Protein AF-A0AAJ1UIA9-F1 (afdb_monomer_lite)

Structure (mmCIF, N/CA/C/O backbone):
data_AF-A0AAJ1UIA9-F1
#
_entry.id   AF-A0AAJ1UIA9-F1
#
loop_
_atom_site.group_PDB
_atom_site.id
_atom_site.type_symbol
_atom_site.label_atom_id
_atom_site.label_alt_id
_atom_site.label_comp_id
_atom_site.label_asym_id
_atom_site.label_entity_id
_atom_site.label_seq_id
_atom_site.pdbx_PDB_ins_code
_atom_site.Cartn_x
_atom_site.Cartn_y
_atom_site.Cartn_z
_atom_site.occupancy
_atom_site.B_iso_or_equiv
_atom_site.auth_seq_id
_atom_site.auth_comp_id
_atom_site.auth_asym_id
_atom_site.auth_atom_id
_atom_site.pdbx_PDB_model_num
ATOM 1 N N . MET A 1 1 ? -14.302 49.210 20.201 1.00 39.09 1 MET A N 1
ATOM 2 C CA . MET A 1 1 ? -14.579 47.758 20.267 1.00 39.09 1 MET A CA 1
ATOM 3 C C . MET A 1 1 ? -14.088 47.122 18.977 1.00 39.09 1 MET A C 1
ATOM 5 O O . MET A 1 1 ? -14.603 47.464 17.924 1.00 39.09 1 MET A O 1
ATOM 9 N N . LYS A 1 2 ? -13.048 46.283 19.035 1.00 41.09 2 LYS A N 1
ATOM 10 C CA . LYS A 1 2 ? -12.637 45.437 17.904 1.00 41.09 2 LYS A CA 1
ATOM 11 C C . LYS A 1 2 ? -13.451 44.145 17.994 1.00 41.09 2 LYS A C 1
ATOM 13 O O . LYS A 1 2 ? -13.506 43.567 19.075 1.00 41.09 2 LYS A O 1
ATOM 18 N N . GLY A 1 3 ? -14.117 43.753 16.910 1.00 44.09 3 GLY A N 1
ATOM 19 C CA . GLY A 1 3 ? -14.928 42.538 16.866 1.00 44.09 3 GLY A CA 1
ATOM 20 C C . GLY A 1 3 ? -14.068 41.310 17.142 1.00 44.09 3 GLY A C 1
ATOM 21 O O . GLY A 1 3 ? -13.099 41.055 16.431 1.00 44.09 3 GLY A O 1
ATOM 22 N N . THR A 1 4 ? -14.398 40.572 18.193 1.00 52.78 4 THR A N 1
ATOM 23 C CA . THR A 1 4 ? -13.901 39.215 18.397 1.00 52.78 4 THR A CA 1
ATOM 24 C C . THR A 1 4 ? -14.541 38.321 17.332 1.00 52.78 4 THR A C 1
ATOM 26 O O . THR A 1 4 ? -15.770 38.306 17.229 1.00 52.78 4 THR A O 1
ATOM 29 N N . PRO A 1 5 ? -13.769 37.596 16.504 1.00 53.41 5 PRO A N 1
ATOM 30 C CA . PRO A 1 5 ? -14.358 36.585 15.636 1.00 53.41 5 PRO A CA 1
ATOM 31 C C . PRO A 1 5 ? -15.063 35.533 16.510 1.00 53.41 5 PRO A C 1
ATOM 33 O O . PRO A 1 5 ? -14.512 35.093 17.515 1.00 53.41 5 PRO A O 1
ATOM 36 N N . GLN A 1 6 ? -16.294 35.151 16.152 1.00 57.66 6 GLN A N 1
ATOM 37 C CA . GLN A 1 6 ? -17.086 34.141 16.883 1.00 57.66 6 GLN A CA 1
ATOM 38 C C . GLN A 1 6 ? -16.485 32.730 16.833 1.00 57.66 6 GLN A C 1
ATOM 40 O O . GLN A 1 6 ? -16.885 31.853 17.593 1.00 57.66 6 GLN A O 1
ATOM 45 N N . TRP A 1 7 ? -15.516 32.509 15.955 1.00 56.03 7 TRP A N 1
ATOM 46 C CA . TRP A 1 7 ? -14.756 31.277 15.877 1.00 56.03 7 TRP A CA 1
ATOM 47 C C . TRP A 1 7 ? -13.524 31.479 16.762 1.00 56.03 7 TRP A C 1
ATOM 49 O O . TRP A 1 7 ? -12.655 32.287 16.430 1.00 56.03 7 TRP A O 1
ATOM 59 N N . GLY A 1 8 ? -13.474 30.803 17.916 1.00 50.00 8 GLY A N 1
ATOM 60 C CA . GLY A 1 8 ? -12.266 30.726 18.748 1.00 50.00 8 GLY A CA 1
ATOM 61 C C . GLY A 1 8 ? -11.057 30.216 17.942 1.00 50.00 8 GLY A C 1
ATOM 62 O O . GLY A 1 8 ? -11.205 29.894 16.763 1.00 50.00 8 GLY A O 1
ATOM 63 N N . PRO A 1 9 ? -9.848 30.145 18.522 1.00 47.56 9 PRO A N 1
ATOM 64 C CA . PRO A 1 9 ? -8.630 29.842 17.771 1.00 47.56 9 PRO A CA 1
ATOM 65 C C . PRO A 1 9 ? -8.712 28.484 17.044 1.00 47.56 9 PRO A C 1
ATOM 67 O O . PRO A 1 9 ? -8.433 27.439 17.611 1.00 47.56 9 PRO A O 1
ATOM 70 N N . GLY A 1 10 ? -9.113 28.515 15.772 1.00 49.88 10 GLY A N 1
ATOM 71 C CA . GLY A 1 10 ? -8.239 28.259 14.630 1.00 49.88 10 GLY A CA 1
ATOM 72 C C . GLY A 1 10 ? -7.689 26.850 14.422 1.00 49.88 10 GLY A C 1
ATOM 73 O O . GLY A 1 10 ? -6.824 26.703 13.563 1.00 49.88 10 GLY A O 1
ATOM 74 N N . VAL A 1 11 ? -8.145 25.825 15.138 1.00 54.22 11 VAL A N 1
ATOM 75 C CA . VAL A 1 11 ? -7.715 24.448 14.861 1.00 54.22 11 VAL A CA 1
ATOM 76 C C . VAL A 1 11 ? -8.770 23.775 13.994 1.00 54.22 11 VAL A C 1
ATOM 78 O O . VAL A 1 11 ? -9.837 23.392 14.464 1.00 54.22 11 VAL A O 1
ATOM 81 N N . TRP A 1 12 ? -8.475 23.631 12.701 1.00 52.94 12 TRP A N 1
ATOM 82 C CA . TRP A 1 12 ? -9.100 22.583 11.901 1.00 52.94 12 TRP A CA 1
ATOM 83 C C . TRP A 1 12 ? -8.677 21.253 12.520 1.00 52.94 12 TRP A C 1
ATOM 85 O O . TRP A 1 12 ? -7.616 20.719 12.198 1.00 52.94 12 TRP A O 1
ATOM 95 N N . GLU A 1 13 ? -9.460 20.750 13.471 1.00 58.31 13 GLU A N 1
ATOM 96 C CA . GLU A 1 13 ? -9.272 19.402 13.984 1.00 58.31 13 GLU A CA 1
ATOM 97 C C . GLU A 1 13 ? -9.609 18.446 12.845 1.00 58.31 13 GLU A C 1
ATOM 99 O O . GLU A 1 13 ? -10.773 18.203 12.529 1.00 58.31 13 GLU A O 1
ATOM 104 N N . ILE A 1 14 ? -8.571 17.953 12.167 1.00 63.50 14 ILE A N 1
ATOM 105 C CA . ILE A 1 14 ? -8.710 16.868 11.205 1.00 63.50 14 ILE A CA 1
ATOM 106 C C . ILE A 1 14 ? -9.244 15.675 12.003 1.00 63.50 14 ILE A C 1
ATOM 108 O O . ILE A 1 14 ? -8.537 15.188 12.889 1.00 63.50 14 ILE A O 1
ATOM 112 N N . PRO A 1 15 ? -10.469 15.189 11.725 1.00 74.06 15 PRO A N 1
ATOM 113 C CA . PRO A 1 15 ? -11.036 14.101 12.500 1.00 74.06 15 PRO A CA 1
ATOM 114 C C . PRO A 1 15 ? -10.106 12.896 12.451 1.00 74.06 15 PRO A C 1
ATOM 116 O O . PRO A 1 15 ? -9.595 12.557 11.382 1.00 74.0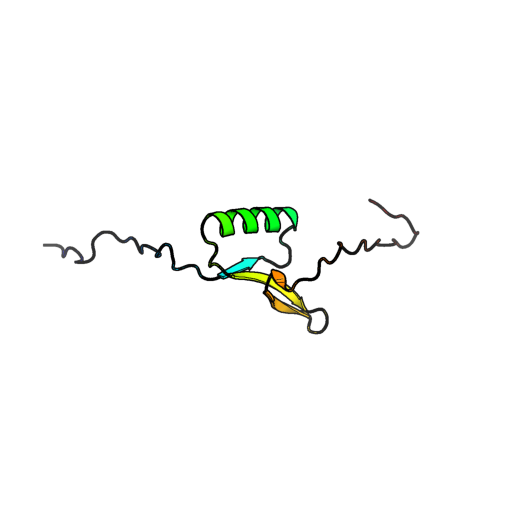6 15 PRO A O 1
ATOM 119 N N . GLU A 1 16 ? -9.939 12.193 13.566 1.00 70.19 16 GLU A N 1
ATOM 120 C CA . GLU A 1 16 ? -9.060 11.018 13.639 1.00 70.19 16 GLU A CA 1
ATOM 121 C C . GLU A 1 16 ? -9.393 9.984 12.542 1.00 70.19 16 GLU A C 1
ATOM 123 O O . GLU A 1 16 ? -8.519 9.347 11.956 1.00 70.19 16 GLU A O 1
ATOM 128 N N . LYS A 1 17 ? -10.676 9.885 12.168 1.00 78.44 17 LYS A N 1
ATOM 129 C CA . LYS A 1 17 ? -11.214 8.976 11.140 1.00 78.44 17 LYS A CA 1
ATOM 130 C C . LYS A 1 17 ? -11.298 9.562 9.726 1.00 78.44 17 LYS A C 1
ATOM 132 O O . LYS A 1 17 ? -11.940 8.952 8.865 1.00 78.44 17 LYS A O 1
ATOM 137 N N . SER A 1 18 ? -10.694 10.721 9.483 1.00 84.56 18 SER A N 1
ATOM 138 C CA . SER A 1 18 ? -10.712 11.403 8.180 1.00 84.56 18 SER A CA 1
ATOM 139 C C . SER A 1 18 ? -9.901 10.663 7.115 1.00 84.56 18 SER A C 1
ATOM 141 O O . SER A 1 18 ? -10.332 10.578 5.968 1.00 84.56 18 SER A O 1
ATOM 143 N N . ILE A 1 19 ? -8.773 10.059 7.500 1.00 85.12 19 ILE A N 1
ATOM 144 C CA . ILE A 1 19 ? -7.940 9.263 6.597 1.00 85.12 19 ILE A CA 1
ATOM 145 C C . ILE A 1 19 ? -8.623 7.916 6.341 1.00 85.12 19 ILE A C 1
ATOM 147 O O . ILE A 1 19 ? -8.914 7.161 7.278 1.00 85.12 19 ILE A O 1
ATOM 151 N N . LYS A 1 20 ? -8.880 7.633 5.059 1.00 89.62 20 LYS A N 1
ATOM 152 C CA . LYS A 1 20 ? -9.495 6.386 4.571 1.00 89.62 20 LYS A CA 1
ATOM 153 C C . LYS A 1 20 ? -8.528 5.503 3.795 1.00 89.62 20 LYS A C 1
ATOM 155 O O . LYS A 1 20 ? -8.655 4.281 3.839 1.00 89.62 20 LYS A O 1
ATOM 160 N N . GLU A 1 21 ? -7.573 6.110 3.098 1.00 91.56 21 GLU A N 1
ATOM 161 C CA . GLU A 1 21 ? -6.648 5.406 2.217 1.00 91.56 21 GLU A CA 1
ATOM 162 C C . GLU A 1 21 ? -5.233 5.971 2.362 1.00 91.56 21 GLU A C 1
ATOM 164 O O . GLU A 1 21 ? -5.053 7.173 2.562 1.00 91.56 21 GLU A O 1
ATOM 169 N N . VAL A 1 22 ? -4.235 5.097 2.245 1.00 91.50 22 VAL A N 1
ATOM 170 C CA . VAL A 1 22 ? -2.815 5.456 2.162 1.00 91.50 22 VAL A CA 1
ATOM 171 C C . VAL A 1 22 ? -2.251 4.842 0.889 1.00 91.50 22 VAL A C 1
ATOM 173 O O . VAL A 1 22 ? -2.406 3.644 0.651 1.00 91.50 22 VAL A O 1
ATOM 176 N N . ILE A 1 23 ? -1.595 5.669 0.075 1.00 93.19 23 ILE A N 1
ATOM 177 C CA . ILE A 1 23 ? -0.985 5.260 -1.191 1.00 93.19 23 ILE A CA 1
ATOM 178 C C . ILE A 1 23 ? 0.532 5.367 -1.042 1.00 93.19 23 ILE A C 1
ATOM 180 O O . ILE A 1 23 ? 1.070 6.460 -0.871 1.00 93.19 23 ILE A O 1
ATOM 184 N N . PHE A 1 24 ? 1.225 4.234 -1.107 1.00 92.00 24 PHE A N 1
ATOM 185 C CA . PHE A 1 24 ? 2.683 4.194 -1.145 1.00 92.00 24 PHE A CA 1
ATOM 186 C C . PHE A 1 24 ? 3.197 4.641 -2.513 1.00 92.00 24 PHE A C 1
ATOM 188 O O . PHE A 1 24 ? 2.601 4.343 -3.549 1.00 92.00 24 PHE A O 1
ATOM 195 N N . GLY A 1 25 ? 4.326 5.345 -2.525 1.00 87.81 25 GLY A N 1
ATOM 196 C CA . GLY A 1 25 ? 4.979 5.732 -3.769 1.00 87.81 25 GLY A CA 1
ATOM 197 C C . GLY A 1 25 ? 5.573 4.524 -4.498 1.00 87.81 25 GLY A C 1
ATOM 198 O O . GLY A 1 25 ? 5.931 3.516 -3.887 1.00 87.81 25 GLY A O 1
ATOM 199 N N . ALA A 1 26 ? 5.756 4.650 -5.813 1.00 84.38 26 ALA A N 1
ATOM 200 C CA . ALA A 1 26 ? 6.296 3.569 -6.645 1.00 84.38 26 ALA A CA 1
ATOM 201 C C . ALA A 1 26 ? 7.696 3.104 -6.229 1.00 84.38 26 ALA A C 1
ATOM 203 O O . ALA A 1 26 ? 8.025 1.930 -6.362 1.00 84.38 26 ALA A O 1
ATOM 204 N N . ARG A 1 27 ? 8.508 4.018 -5.686 1.00 83.81 27 ARG A N 1
ATOM 205 C CA . ARG A 1 27 ? 9.892 3.760 -5.266 1.00 83.81 27 ARG A CA 1
ATOM 206 C C . ARG A 1 27 ? 10.051 3.532 -3.763 1.00 83.81 27 ARG A C 1
ATOM 208 O O . ARG A 1 27 ? 11.173 3.560 -3.271 1.00 83.81 27 ARG A O 1
ATOM 215 N N . THR A 1 28 ? 8.961 3.364 -3.013 1.00 85.19 28 THR A N 1
ATOM 216 C CA . THR A 1 28 ? 9.066 3.070 -1.579 1.00 85.19 28 THR A CA 1
ATOM 217 C C . THR A 1 28 ? 9.758 1.711 -1.386 1.00 85.19 28 THR A C 1
ATOM 219 O O . THR A 1 28 ? 9.262 0.721 -1.933 1.00 85.19 28 THR A O 1
ATOM 222 N N . PRO A 1 29 ? 10.873 1.639 -0.627 1.00 87.81 29 PRO A N 1
ATOM 223 C CA . PRO A 1 29 ? 11.552 0.378 -0.329 1.00 87.81 29 PRO A CA 1
ATOM 224 C C . PRO A 1 29 ? 10.621 -0.617 0.365 1.00 87.81 29 PRO A C 1
ATOM 226 O O . PRO A 1 29 ? 9.773 -0.219 1.171 1.00 87.81 29 PRO A O 1
ATOM 229 N N . GLN A 1 30 ? 10.773 -1.907 0.067 1.00 85.69 30 GLN A N 1
ATOM 230 C CA . GLN A 1 30 ? 9.834 -2.933 0.524 1.00 85.69 30 GLN A CA 1
ATOM 231 C C . GLN A 1 30 ? 9.866 -3.101 2.051 1.00 85.69 30 GLN A C 1
ATOM 233 O O . GLN A 1 30 ? 8.824 -3.312 2.670 1.00 85.69 30 GLN A O 1
ATOM 238 N N . GLU A 1 31 ? 11.033 -2.958 2.673 1.00 89.50 31 GLU A N 1
ATOM 239 C CA . GLU A 1 31 ? 11.235 -3.046 4.122 1.00 89.50 31 GLU A CA 1
ATOM 240 C C . GLU A 1 31 ? 10.474 -1.928 4.839 1.00 89.50 31 GLU A C 1
ATOM 242 O O . GLU A 1 31 ? 9.705 -2.182 5.768 1.00 89.50 31 GLU A O 1
ATOM 247 N N . ILE A 1 32 ? 10.619 -0.697 4.336 1.00 90.38 32 ILE A N 1
ATOM 248 C CA . ILE A 1 32 ? 9.927 0.487 4.855 1.00 90.38 32 ILE A CA 1
ATOM 249 C C . ILE A 1 32 ? 8.417 0.347 4.644 1.00 90.38 32 ILE A C 1
ATOM 251 O O . ILE A 1 32 ? 7.635 0.609 5.557 1.00 90.38 32 ILE A O 1
ATOM 255 N N . GLN A 1 33 ? 7.990 -0.105 3.462 1.00 90.25 33 GLN A N 1
ATOM 256 C CA . GLN A 1 33 ? 6.580 -0.354 3.163 1.00 90.25 33 GLN A CA 1
ATOM 257 C C . GLN A 1 33 ? 5.978 -1.356 4.161 1.00 90.25 33 GLN A C 1
ATOM 259 O O . GLN A 1 33 ? 4.936 -1.073 4.748 1.00 90.25 33 GLN A O 1
ATOM 264 N N . LYS A 1 34 ? 6.646 -2.490 4.413 1.00 91.00 34 LYS A N 1
ATOM 265 C CA . LYS A 1 34 ? 6.198 -3.515 5.374 1.00 91.00 34 LYS A CA 1
ATOM 266 C C . LYS A 1 34 ? 6.102 -2.965 6.800 1.00 91.00 34 LYS A C 1
ATOM 268 O O . LYS A 1 34 ? 5.108 -3.213 7.485 1.00 91.00 34 LYS A O 1
ATOM 273 N N . GLU A 1 35 ? 7.091 -2.190 7.243 1.00 94.00 35 GLU A N 1
ATOM 274 C CA . GLU A 1 35 ? 7.069 -1.560 8.568 1.00 94.00 35 GLU A CA 1
ATOM 275 C C . GLU A 1 35 ? 5.892 -0.581 8.716 1.00 94.00 35 GLU A C 1
ATOM 277 O O . GLU A 1 35 ? 5.163 -0.618 9.713 1.00 94.00 35 GLU A O 1
ATOM 282 N N . LEU A 1 36 ? 5.671 0.265 7.706 1.00 92.25 36 LEU A N 1
ATOM 283 C CA . LEU A 1 36 ? 4.589 1.248 7.695 1.00 92.25 36 LEU A CA 1
ATOM 284 C C . LEU A 1 36 ? 3.214 0.585 7.649 1.00 92.25 36 LEU A C 1
ATOM 286 O O . LEU A 1 36 ? 2.335 0.978 8.411 1.00 92.25 36 LEU A O 1
ATOM 290 N N . VAL A 1 37 ? 3.032 -0.448 6.823 1.00 92.88 37 VAL A N 1
ATOM 291 C CA . VAL A 1 37 ? 1.801 -1.256 6.785 1.00 92.88 37 VAL A CA 1
ATOM 292 C C . VAL A 1 37 ? 1.482 -1.793 8.178 1.00 92.88 37 VAL A C 1
ATOM 294 O O . VAL A 1 37 ? 0.362 -1.615 8.663 1.00 92.88 37 VAL A O 1
ATOM 297 N N . ARG A 1 38 ? 2.476 -2.385 8.857 1.00 92.81 38 ARG A N 1
ATOM 298 C CA . ARG A 1 38 ? 2.303 -2.926 10.211 1.00 92.81 38 ARG A CA 1
ATOM 299 C C . ARG A 1 38 ? 1.885 -1.841 11.200 1.00 92.81 38 ARG A C 1
ATOM 301 O O . ARG A 1 38 ? 0.924 -2.035 11.939 1.00 92.81 38 ARG A O 1
ATOM 308 N N . LYS A 1 39 ? 2.578 -0.696 11.196 1.00 93.56 39 LYS A N 1
ATOM 309 C CA . LYS A 1 39 ? 2.264 0.444 12.070 1.00 93.56 39 LYS A CA 1
ATOM 310 C C . LYS A 1 39 ? 0.856 0.977 11.811 1.00 93.56 39 LYS A C 1
ATOM 312 O O . LYS A 1 39 ? 0.090 1.128 12.752 1.00 93.56 39 LYS A O 1
ATOM 317 N N . ILE A 1 40 ? 0.481 1.208 10.554 1.00 91.31 40 ILE A N 1
ATOM 318 C CA . ILE A 1 40 ? -0.839 1.749 10.202 1.00 91.31 40 ILE A CA 1
ATOM 319 C C . ILE A 1 40 ? -1.946 0.797 10.654 1.00 91.31 40 ILE A C 1
ATOM 321 O O . ILE A 1 40 ? -2.878 1.227 11.330 1.00 91.31 40 ILE A O 1
ATOM 325 N N . LYS A 1 41 ? -1.826 -0.501 10.349 1.00 91.06 41 LYS A N 1
ATOM 326 C CA . LYS A 1 41 ? -2.837 -1.499 10.723 1.00 91.06 41 LYS A CA 1
ATOM 327 C C . LYS A 1 41 ? -2.954 -1.706 12.234 1.00 91.06 41 LYS A C 1
ATOM 329 O O . LYS A 1 41 ? -4.038 -2.054 12.690 1.00 91.06 41 LYS A O 1
ATOM 334 N N . GLN A 1 42 ? -1.891 -1.450 13.001 1.00 93.06 42 GLN A N 1
ATOM 335 C CA . GLN A 1 42 ? -1.932 -1.479 14.466 1.00 93.06 42 GLN A CA 1
ATOM 336 C C . GLN A 1 42 ? -2.859 -0.399 15.046 1.00 93.06 42 GLN A C 1
ATOM 338 O O . GLN A 1 42 ? -3.542 -0.658 16.032 1.00 93.06 42 GLN A O 1
ATOM 343 N N . PHE A 1 43 ? -2.902 0.793 14.444 1.00 88.56 43 PHE A N 1
ATOM 344 C CA . PHE A 1 43 ? -3.766 1.887 14.907 1.00 88.56 43 PHE A CA 1
ATOM 345 C C . PHE A 1 43 ? -5.138 1.888 14.225 1.00 88.56 43 PHE A C 1
ATOM 347 O O . PHE A 1 43 ? -6.150 2.203 14.848 1.00 88.56 43 PHE A O 1
ATOM 354 N N . ARG A 1 44 ? -5.180 1.570 12.929 1.00 88.94 44 ARG A N 1
ATOM 355 C CA . ARG A 1 44 ? -6.365 1.692 12.074 1.00 88.94 44 ARG A CA 1
ATOM 356 C C . ARG A 1 44 ? -6.404 0.563 11.049 1.00 88.94 44 ARG A C 1
ATOM 358 O O . ARG A 1 44 ? -5.842 0.655 9.957 1.00 88.94 44 ARG A O 1
ATOM 365 N N . SER A 1 45 ? -7.098 -0.517 11.398 1.00 88.94 45 SER A N 1
ATOM 366 C CA . SER A 1 45 ? -7.261 -1.692 10.534 1.00 88.94 45 SER A CA 1
ATOM 367 C C . SER A 1 45 ? -8.141 -1.428 9.304 1.00 88.94 45 SER A C 1
ATOM 369 O O . SER A 1 45 ? -7.977 -2.100 8.284 1.00 88.94 45 SER A O 1
ATOM 371 N N . ASP A 1 46 ? -9.014 -0.420 9.375 1.00 89.75 46 ASP A N 1
ATOM 372 C CA . ASP A 1 46 ? -9.978 -0.022 8.343 1.00 89.75 46 ASP A CA 1
ATOM 373 C C . ASP A 1 46 ? -9.362 0.752 7.169 1.00 89.75 46 ASP A C 1
ATOM 375 O O . ASP A 1 46 ? -9.991 0.869 6.118 1.00 89.75 46 ASP A O 1
ATOM 379 N N . ILE A 1 47 ? -8.142 1.280 7.320 1.00 90.56 47 ILE A N 1
ATOM 380 C CA . ILE A 1 47 ? -7.485 2.050 6.258 1.00 90.56 47 ILE A CA 1
ATOM 381 C C . ILE A 1 47 ? -7.112 1.124 5.099 1.00 90.56 47 ILE A C 1
ATOM 383 O O . ILE A 1 47 ? -6.442 0.101 5.293 1.00 90.56 47 ILE A O 1
ATOM 387 N N . LYS A 1 48 ? -7.506 1.507 3.883 1.00 92.31 48 LYS A N 1
ATOM 388 C CA . LYS A 1 48 ? -7.094 0.820 2.654 1.00 92.31 48 LYS A CA 1
ATOM 389 C C . LYS A 1 48 ? -5.667 1.210 2.298 1.00 92.31 48 LYS A C 1
ATOM 391 O O . LYS A 1 48 ? -5.312 2.388 2.336 1.00 92.31 48 LYS A O 1
ATOM 396 N N . LEU A 1 49 ? -4.858 0.219 1.954 1.00 93.06 49 LEU A N 1
ATOM 397 C CA . LEU A 1 49 ? -3.457 0.406 1.606 1.00 93.06 49 LEU A CA 1
ATOM 398 C C . LEU A 1 49 ? -3.289 0.108 0.121 1.00 93.06 49 LEU A C 1
ATOM 400 O O . LEU A 1 49 ? -3.716 -0.938 -0.359 1.00 93.06 49 LEU A O 1
ATOM 404 N N . LYS A 1 50 ? -2.683 1.047 -0.597 1.00 93.56 50 LYS A N 1
ATOM 405 C CA . LYS A 1 50 ? -2.483 0.999 -2.045 1.00 93.56 50 LYS A CA 1
ATOM 406 C C . LYS A 1 50 ? -1.049 1.366 -2.383 1.00 93.56 50 LYS A C 1
ATOM 408 O O . LYS A 1 50 ? -0.340 1.926 -1.546 1.00 93.56 50 LYS A O 1
ATOM 413 N N . LYS A 1 51 ? -0.619 1.119 -3.613 1.00 91.50 51 LYS A N 1
ATOM 414 C CA . LYS A 1 51 ? 0.683 1.564 -4.110 1.00 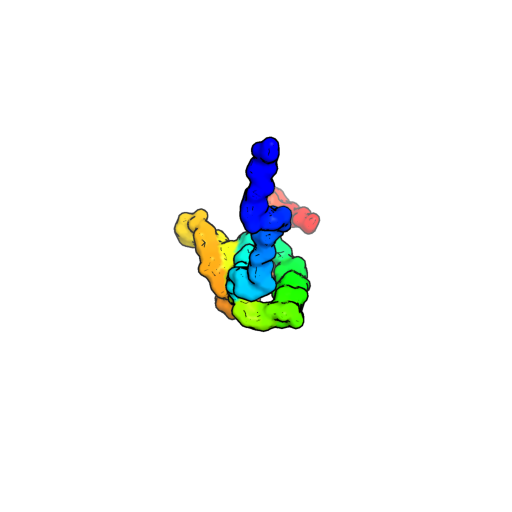91.50 51 LYS A CA 1
ATOM 415 C C . LYS A 1 51 ? 0.560 2.105 -5.524 1.00 91.50 51 LYS A C 1
ATOM 417 O O . LYS A 1 51 ? -0.166 1.573 -6.356 1.00 91.50 51 LYS A O 1
ATOM 422 N N . ALA A 1 52 ? 1.277 3.192 -5.770 1.00 90.06 52 ALA A N 1
ATOM 423 C CA . ALA A 1 52 ? 1.487 3.713 -7.104 1.00 90.06 52 ALA A CA 1
ATOM 424 C C . ALA A 1 52 ? 2.457 2.787 -7.847 1.00 90.06 52 ALA A C 1
ATOM 426 O O . ALA A 1 52 ? 3.554 2.535 -7.357 1.00 90.06 52 ALA A O 1
ATOM 427 N N . VAL A 1 53 ? 2.079 2.291 -9.016 1.00 87.00 53 VAL A N 1
ATOM 428 C CA . VAL A 1 53 ? 2.901 1.413 -9.857 1.00 87.00 53 VAL A CA 1
ATOM 429 C C . VAL A 1 53 ? 3.031 2.049 -11.234 1.00 87.00 53 VAL A C 1
ATOM 431 O O . VAL A 1 53 ? 2.121 2.732 -11.700 1.00 87.00 53 VAL A O 1
ATOM 434 N N . LEU A 1 54 ? 4.190 1.879 -11.868 1.00 83.50 54 LEU A N 1
ATOM 435 C CA . LEU A 1 54 ? 4.367 2.265 -13.262 1.00 83.50 54 LEU A CA 1
ATOM 436 C C . LEU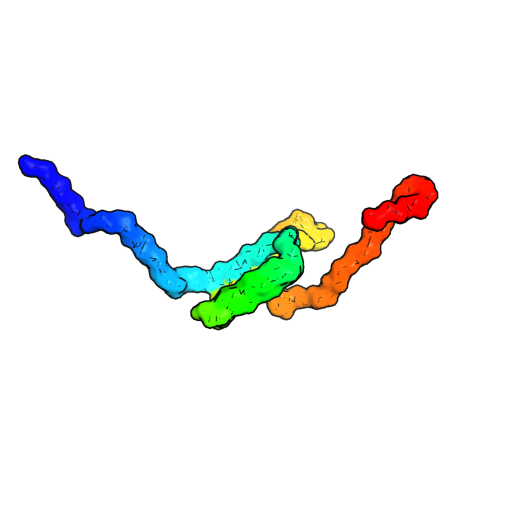 A 1 54 ? 3.818 1.144 -14.145 1.00 83.50 54 LEU A C 1
ATOM 438 O O . LEU A 1 54 ? 4.359 0.039 -14.139 1.00 83.50 54 LEU A O 1
ATOM 442 N N . ASP A 1 55 ? 2.770 1.432 -14.909 1.00 81.31 55 ASP A N 1
ATOM 443 C CA . ASP A 1 55 ? 2.260 0.498 -15.901 1.00 81.31 55 ASP A CA 1
ATOM 444 C C . ASP A 1 55 ? 3.302 0.290 -17.007 1.00 81.31 55 ASP A C 1
ATOM 446 O O . ASP A 1 55 ? 3.776 1.245 -17.627 1.00 81.31 55 ASP A O 1
ATOM 450 N N . SER A 1 56 ? 3.655 -0.969 -17.260 1.00 76.44 56 SER A N 1
ATOM 451 C CA . SER A 1 56 ? 4.756 -1.322 -18.165 1.00 76.44 56 SER A CA 1
ATOM 452 C C . SER A 1 56 ? 4.425 -1.094 -19.642 1.00 76.44 56 SER A C 1
ATOM 454 O O . SER A 1 56 ? 5.337 -0.971 -20.454 1.00 76.44 56 SER A O 1
ATOM 456 N N . TYR A 1 57 ? 3.138 -1.020 -19.995 1.00 81.00 57 TYR A N 1
ATOM 457 C CA . TYR A 1 57 ? 2.691 -0.887 -21.384 1.00 81.00 57 TYR A CA 1
ATOM 458 C C . TYR A 1 57 ? 2.388 0.559 -21.770 1.00 81.00 57 TYR A C 1
ATOM 460 O O . TYR A 1 57 ? 2.684 0.985 -22.885 1.00 81.00 57 TYR A O 1
ATOM 468 N N . THR A 1 58 ? 1.790 1.325 -20.858 1.00 85.56 58 THR A N 1
ATOM 469 C CA . THR A 1 58 ? 1.370 2.708 -21.114 1.00 85.56 58 THR A CA 1
ATOM 470 C C . THR A 1 58 ? 2.294 3.750 -20.495 1.00 85.56 58 THR A C 1
ATOM 472 O O . THR A 1 58 ? 2.117 4.936 -20.771 1.00 85.56 58 THR A O 1
ATOM 475 N N . TYR A 1 59 ? 3.266 3.336 -19.671 1.00 77.88 59 TYR A N 1
ATOM 476 C CA . TYR A 1 59 ? 4.176 4.212 -18.920 1.00 77.88 59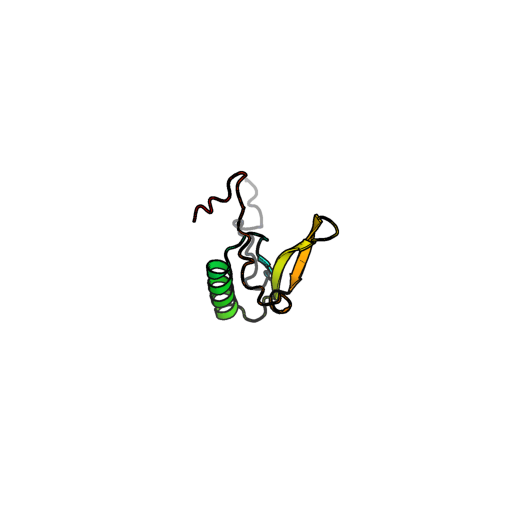 TYR A CA 1
ATOM 477 C C . TYR A 1 59 ? 3.452 5.215 -18.008 1.00 77.88 59 TYR A C 1
ATOM 479 O O . TYR A 1 59 ? 3.996 6.260 -17.643 1.00 77.88 59 TYR A O 1
ATOM 487 N N . LYS A 1 60 ? 2.207 4.910 -17.632 1.00 82.50 60 LYS A N 1
ATOM 488 C CA . LYS A 1 60 ? 1.397 5.729 -16.729 1.00 82.50 60 LYS A CA 1
ATOM 489 C C . LYS A 1 60 ? 1.540 5.238 -15.299 1.00 82.50 60 LYS A C 1
ATOM 491 O O . LYS A 1 60 ? 1.731 4.053 -15.052 1.00 82.50 60 LYS A O 1
ATOM 496 N N . ILE A 1 61 ? 1.398 6.156 -14.350 1.00 84.19 61 ILE A N 1
ATOM 497 C CA . ILE A 1 61 ? 1.258 5.783 -12.945 1.00 84.19 61 ILE A CA 1
ATOM 498 C C . ILE A 1 61 ? -0.181 5.322 -12.726 1.00 84.19 61 IL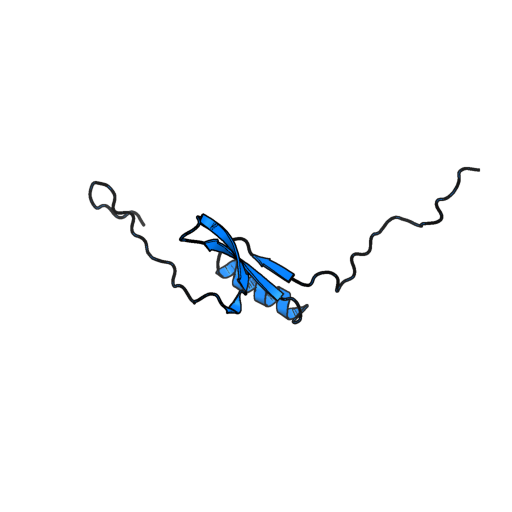E A C 1
ATOM 500 O O . ILE A 1 61 ? -1.122 6.085 -12.955 1.00 84.19 61 ILE A O 1
ATOM 504 N N . ILE A 1 62 ? -0.334 4.088 -12.269 1.00 88.69 62 ILE A N 1
ATOM 505 C CA . ILE A 1 62 ? -1.600 3.504 -11.832 1.00 88.69 62 ILE A CA 1
ATOM 506 C C . ILE A 1 62 ? -1.555 3.269 -10.322 1.00 88.69 62 ILE A C 1
ATOM 508 O O . ILE A 1 62 ? -0.481 3.204 -9.728 1.00 88.69 62 ILE A O 1
ATOM 512 N N . ILE A 1 63 ? -2.719 3.196 -9.681 1.00 90.00 63 ILE A N 1
ATOM 513 C CA . ILE A 1 63 ? -2.830 2.925 -8.246 1.00 90.00 63 ILE A CA 1
ATOM 514 C C . ILE A 1 63 ? -3.458 1.547 -8.095 1.00 90.00 63 ILE A C 1
ATOM 516 O O . ILE A 1 63 ? -4.588 1.338 -8.528 1.00 90.00 63 ILE A O 1
ATOM 520 N N . GLU A 1 64 ? -2.737 0.641 -7.451 1.00 89.06 64 GLU A N 1
ATOM 521 C CA . GLU A 1 64 ? -3.177 -0.731 -7.214 1.00 89.06 64 GLU A CA 1
ATOM 522 C C . GLU A 1 64 ? -3.354 -0.986 -5.720 1.00 89.06 64 GLU A C 1
ATOM 524 O O . GLU A 1 64 ? -2.680 -0.367 -4.888 1.00 89.06 64 GLU A O 1
ATOM 529 N N . ASP A 1 65 ? -4.257 -1.902 -5.370 1.00 88.19 65 ASP A N 1
ATOM 530 C CA . ASP A 1 65 ? -4.355 -2.385 -3.996 1.00 88.19 65 ASP A CA 1
ATOM 531 C C . ASP A 1 65 ? -3.078 -3.136 -3.620 1.00 88.19 65 ASP A C 1
ATOM 533 O O . ASP A 1 65 ? -2.529 -3.908 -4.408 1.00 88.19 65 ASP A O 1
ATOM 537 N N . LEU A 1 66 ? -2.603 -2.905 -2.396 1.00 84.50 66 LEU A N 1
ATOM 538 C CA . LEU A 1 66 ? -1.338 -3.475 -1.939 1.00 84.50 66 LEU A CA 1
ATOM 539 C C . LEU A 1 66 ? -1.355 -5.008 -1.927 1.00 84.50 66 LEU A C 1
ATOM 541 O O . LEU A 1 66 ? -0.331 -5.630 -2.184 1.00 84.50 66 LEU A O 1
ATOM 545 N N . ASP A 1 67 ? -2.523 -5.588 -1.650 1.00 76.06 67 ASP A N 1
ATOM 546 C CA . ASP A 1 67 ? -2.737 -7.033 -1.534 1.00 76.06 67 ASP A CA 1
ATOM 547 C C . ASP A 1 67 ? -2.791 -7.742 -2.901 1.00 76.06 67 ASP A C 1
ATOM 549 O O . ASP A 1 67 ? -2.669 -8.962 -2.969 1.00 76.06 67 ASP A O 1
ATOM 553 N N . LEU A 1 68 ? -2.983 -6.990 -3.993 1.00 69.44 68 LEU A N 1
ATOM 554 C CA . LEU A 1 68 ? -3.024 -7.520 -5.361 1.00 69.44 68 LEU A CA 1
ATOM 555 C C . LEU A 1 68 ? -1.647 -7.536 -6.029 1.00 69.44 68 LEU A C 1
ATOM 557 O O . LEU A 1 68 ? -1.515 -8.043 -7.143 1.00 69.44 68 LEU A O 1
ATOM 561 N N . GLN A 1 69 ? -0.622 -6.994 -5.369 1.00 62.09 69 GLN A N 1
ATOM 562 C CA . GLN A 1 69 ? 0.729 -7.026 -5.905 1.00 62.09 69 GLN A CA 1
ATOM 563 C C . GLN A 1 69 ? 1.287 -8.445 -5.790 1.00 62.09 69 GLN A C 1
ATOM 565 O O . GLN A 1 69 ? 1.328 -8.989 -4.684 1.00 62.09 69 GLN A O 1
ATOM 570 N N . PRO A 1 70 ? 1.743 -9.056 -6.897 1.00 56.78 70 PRO A N 1
ATOM 571 C CA . PRO A 1 70 ? 2.477 -10.302 -6.793 1.00 56.78 70 PRO A CA 1
ATOM 572 C C . PRO A 1 70 ? 3.726 -10.067 -5.936 1.00 56.78 70 PRO A C 1
ATOM 574 O O . PRO A 1 70 ? 4.321 -8.987 -5.988 1.00 56.78 70 PRO A O 1
ATOM 577 N N . ASP A 1 71 ? 4.145 -11.076 -5.168 1.00 54.06 71 ASP A N 1
ATOM 578 C CA . ASP A 1 71 ? 5.480 -11.115 -4.562 1.00 54.06 71 ASP A CA 1
ATOM 579 C C . ASP A 1 71 ? 6.501 -11.238 -5.708 1.00 54.06 71 ASP A C 1
ATOM 581 O O . ASP A 1 71 ? 7.010 -12.309 -6.041 1.00 54.06 71 ASP A O 1
ATOM 585 N N . ILE A 1 72 ? 6.734 -10.126 -6.405 1.00 48.66 72 ILE A N 1
ATOM 586 C CA . ILE A 1 72 ? 7.740 -10.030 -7.448 1.00 48.66 72 ILE A CA 1
ATOM 587 C C . ILE A 1 72 ? 9.061 -9.956 -6.697 1.00 48.66 72 ILE A C 1
ATOM 589 O O . ILE A 1 72 ? 9.422 -8.906 -6.157 1.00 48.66 72 ILE A O 1
ATOM 593 N N . ALA A 1 73 ? 9.773 -11.083 -6.636 1.00 46.28 73 ALA A N 1
ATOM 594 C CA . ALA A 1 73 ? 11.178 -11.075 -6.263 1.00 46.28 73 ALA A CA 1
ATOM 595 C C . ALA A 1 73 ? 11.867 -9.981 -7.096 1.00 46.28 73 ALA A C 1
ATOM 597 O O . ALA A 1 73 ? 11.630 -9.933 -8.309 1.00 46.28 73 ALA A O 1
ATOM 598 N N . PRO A 1 74 ? 12.648 -9.073 -6.482 1.00 43.22 74 PRO A N 1
ATOM 599 C CA . PRO A 1 74 ? 13.308 -8.010 -7.223 1.00 43.22 74 PRO A CA 1
ATOM 600 C C . PRO A 1 74 ? 14.032 -8.637 -8.412 1.00 43.22 74 PRO A C 1
ATOM 602 O O . PRO A 1 74 ? 14.856 -9.532 -8.228 1.00 43.22 74 PRO A O 1
ATOM 605 N N . MET A 1 75 ? 13.668 -8.227 -9.633 1.00 44.34 75 MET A N 1
ATOM 606 C CA . MET A 1 75 ? 14.359 -8.701 -10.826 1.00 44.34 75 MET A CA 1
ATOM 607 C C . MET A 1 75 ? 15.824 -8.306 -10.671 1.00 44.34 75 MET A C 1
ATOM 609 O O . MET A 1 75 ? 16.166 -7.125 -10.724 1.00 44.34 75 MET A O 1
ATOM 613 N N . THR A 1 76 ? 16.684 -9.300 -10.463 1.00 44.81 76 THR A N 1
ATOM 614 C CA . THR A 1 76 ? 18.131 -9.158 -10.567 1.00 44.81 76 THR A CA 1
ATOM 615 C C . THR A 1 76 ? 18.446 -8.920 -12.039 1.00 44.81 76 THR A C 1
ATOM 617 O O . THR A 1 76 ? 18.716 -9.849 -12.796 1.00 44.81 76 THR A O 1
ATOM 620 N N . GLY A 1 77 ? 18.307 -7.676 -12.484 1.00 45.94 77 GLY A N 1
ATOM 621 C CA . GLY A 1 77 ? 18.779 -7.244 -13.789 1.00 45.94 77 GLY A CA 1
ATOM 622 C C . GLY A 1 77 ? 20.264 -6.941 -13.685 1.00 45.94 77 GLY A C 1
ATOM 623 O O . GLY A 1 77 ? 20.640 -5.905 -13.145 1.00 45.94 77 GLY A O 1
ATOM 624 N N . SER A 1 78 ? 21.112 -7.836 -14.182 1.00 50.97 78 SER A N 1
ATOM 625 C CA . SER A 1 78 ? 22.536 -7.546 -14.342 1.00 50.97 78 SER A CA 1
ATOM 626 C C . SER A 1 78 ? 22.718 -6.620 -15.546 1.00 50.97 78 SER A C 1
ATOM 628 O O . SER A 1 78 ? 22.428 -7.007 -16.679 1.00 50.97 78 SER A O 1
ATOM 630 N N . LEU A 1 79 ? 23.195 -5.394 -15.318 1.00 43.09 79 LEU A N 1
ATOM 631 C CA . LEU A 1 79 ? 23.701 -4.544 -16.395 1.00 43.09 79 LEU A CA 1
ATOM 632 C C . LEU A 1 79 ? 25.034 -5.131 -16.860 1.00 43.09 79 LEU A C 1
ATOM 634 O O . LEU A 1 79 ? 26.062 -4.956 -16.214 1.00 43.09 79 LEU A O 1
ATOM 638 N N . ILE A 1 80 ? 25.012 -5.857 -17.975 1.00 46.75 80 ILE A N 1
ATOM 639 C CA . ILE A 1 80 ? 26.236 -6.315 -18.629 1.00 46.75 80 ILE A CA 1
ATOM 640 C C . ILE A 1 80 ? 26.839 -5.092 -19.324 1.00 46.75 80 ILE A C 1
ATOM 642 O O . ILE A 1 80 ? 26.312 -4.616 -20.331 1.00 46.75 80 ILE A O 1
ATOM 646 N N . GLY A 1 81 ? 27.918 -4.546 -18.758 1.00 52.62 81 GLY A N 1
ATOM 647 C CA . GLY A 1 81 ? 28.690 -3.492 -19.412 1.00 52.62 81 GLY A CA 1
ATOM 648 C C . GLY A 1 81 ? 29.284 -3.975 -20.747 1.00 52.62 81 GLY A C 1
ATOM 649 O O . GLY A 1 81 ? 29.343 -5.182 -20.989 1.00 52.62 81 GLY A O 1
ATOM 650 N N . PRO A 1 82 ? 29.797 -3.072 -21.605 1.00 51.59 82 PRO A N 1
ATOM 651 C CA . PRO A 1 82 ? 30.306 -3.407 -22.945 1.00 51.59 82 PRO A CA 1
ATOM 652 C C . PRO A 1 82 ? 31.360 -4.529 -22.985 1.00 51.59 82 PRO A C 1
ATOM 654 O O . PRO A 1 82 ? 31.551 -5.144 -24.028 1.00 51.59 82 PRO A O 1
ATOM 657 N N . ASN A 1 83 ? 32.012 -4.809 -21.848 1.00 55.94 83 ASN A N 1
ATOM 658 C CA . ASN A 1 83 ? 33.076 -5.803 -21.696 1.00 55.94 83 ASN A CA 1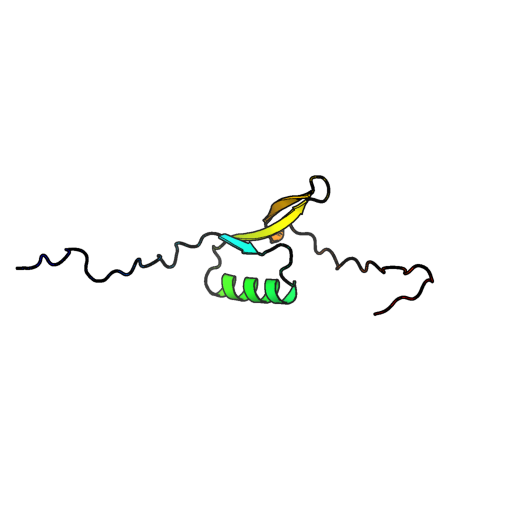
ATOM 659 C C . ASN A 1 83 ? 32.744 -6.941 -20.707 1.00 55.94 83 ASN A C 1
ATOM 661 O O . ASN A 1 83 ? 33.648 -7.652 -20.284 1.00 55.94 83 ASN A O 1
ATOM 665 N N . GLY A 1 84 ? 31.483 -7.117 -20.298 1.00 51.12 84 GLY A N 1
ATOM 666 C CA . GLY A 1 84 ? 31.092 -8.254 -19.451 1.00 51.12 84 GLY A CA 1
ATOM 667 C C . GLY A 1 84 ? 31.475 -8.170 -17.968 1.00 51.12 84 GLY A C 1
ATOM 668 O O . GLY A 1 84 ? 31.279 -9.149 -17.252 1.00 51.12 84 GLY A O 1
ATOM 669 N N . ASN A 1 85 ? 31.973 -7.031 -17.478 1.00 47.44 85 ASN A N 1
ATOM 670 C CA . ASN A 1 85 ? 32.194 -6.850 -16.041 1.00 47.44 85 ASN A CA 1
ATOM 671 C C . ASN A 1 85 ? 30.872 -6.526 -15.337 1.00 47.44 85 ASN A C 1
ATOM 673 O O . ASN A 1 85 ? 30.175 -5.581 -15.712 1.00 47.44 85 ASN A O 1
ATOM 677 N N . ILE A 1 86 ? 30.546 -7.341 -14.335 1.00 46.44 86 ILE A N 1
ATOM 678 C CA . ILE A 1 86 ? 29.426 -7.159 -13.414 1.00 46.44 86 ILE A CA 1
ATOM 679 C C . ILE A 1 86 ? 30.007 -6.489 -12.167 1.00 46.44 86 ILE A C 1
ATOM 681 O O . ILE A 1 86 ? 30.730 -7.143 -11.417 1.00 46.44 86 ILE A O 1
ATOM 685 N N . ASP A 1 87 ? 29.716 -5.207 -11.960 1.00 46.34 87 ASP A N 1
ATOM 686 C CA . ASP A 1 87 ? 29.975 -4.550 -10.676 1.00 46.34 87 ASP A CA 1
ATOM 687 C C . ASP A 1 87 ? 28.755 -4.757 -9.762 1.00 46.34 87 ASP A C 1
ATOM 689 O O . ASP A 1 87 ? 27.613 -4.577 -10.198 1.00 46.34 87 ASP A O 1
ATOM 693 N N . PHE A 1 88 ? 29.016 -5.208 -8.529 1.00 49.34 88 PHE A N 1
ATOM 694 C CA . PHE A 1 88 ? 28.024 -5.479 -7.478 1.00 49.34 88 PHE A CA 1
ATOM 695 C C . PHE A 1 88 ? 27.551 -4.202 -6.779 1.00 49.34 88 PHE A C 1
ATOM 697 O O . PHE A 1 88 ? 28.402 -3.316 -6.529 1.00 49.34 88 PHE A O 1
#

Radius of gyration: 22.03 Å; chains: 1; bounding box: 50×59×43 Å

Foldseek 3Di:
DPDDPPDPDDDPPCPPPNAAEDEAEQPPDPVNVVVVVVVCCVVPVRHFYWYFHQDPPPRDTDIGGPVPDPPPDPPPDFPQPPPRDGDD

Organism: Francisella tularensis subsp. holarctica (strain LVS) (NCBI:txid376619)

Secondary structure (DSSP, 8-state):
-PPPPSS-S------TT---EEEE-TT--HHHHHHHHHHHHHH-TT-EEEEEEE-TTT--EEEEEGGGS------------TT-----

Sequence (88 aa):
MKGTPQWGPGVWEIPEKSIKEVIFGARTPQEIQKELVRKIKQFRSDIKLKKAVLDSYTYKIIIEDLDLQPDIAPMTGSLIGPNGNIDF

pLDDT: mean 72.82, std 18.84, range [39.09, 94.0]